Protein AF-A0A530BIJ8-F1 (afdb_monomer_lite)

pLDDT: mean 91.94, std 6.94, range [54.5, 97.19]

Secondary structure (DSSP, 8-state):
--HHHHHHHHHHHHHHHHHHHHHHHHHHHHHHHHHHHHHHTTSTT--HHHHHHHHHHHHHHHHHHHHHHHHHHHHHHHH-

Foldseek 3Di:
DPPVVVVVLVVQLVVQLVVLLVVVLVVQLVVQLVVQCVVCVPPPPDDSVVSNVVSVVCSVVVSVVCSVVSNVVSVVVSVD

Radius of gyration: 17.81 Å; chains: 1; bounding box: 39×18×54 Å

Sequence (80 aa):
MGWTLGRYFFFRYVSITFWFFLGLLALVFLIDFTELSGRTTGLPGFTYGTAFAISALRMPMIMLQTVPFVGLFSAMATLV

Structure (mmCIF, N/CA/C/O backbone):
data_AF-A0A530BIJ8-F1
#
_entry.id   AF-A0A530BIJ8-F1
#
loop_
_atom_site.group_PDB
_atom_site.id
_atom_site.type_symbol
_atom_site.label_atom_id
_atom_site.label_alt_id
_atom_site.label_comp_id
_atom_site.label_asym_id
_atom_site.label_entity_id
_atom_site.label_seq_id
_atom_site.pdbx_PDB_ins_code
_atom_site.Cartn_x
_atom_site.Cartn_y
_atom_site.Cartn_z
_atom_site.occupancy
_atom_site.B_iso_or_equiv
_atom_site.auth_seq_id
_atom_site.auth_comp_id
_atom_site.auth_asym_id
_atom_site.auth_atom_id
_atom_site.pdbx_PDB_model_num
ATOM 1 N N . MET A 1 1 ? 16.921 -7.535 -32.341 1.00 54.50 1 MET A N 1
ATOM 2 C CA . MET A 1 1 ? 17.407 -7.615 -30.940 1.00 54.50 1 MET A CA 1
ATOM 3 C C . MET A 1 1 ? 16.380 -7.126 -29.893 1.00 54.50 1 MET A C 1
ATOM 5 O O . MET A 1 1 ? 16.775 -6.803 -28.785 1.00 54.50 1 MET A O 1
ATOM 9 N N . GLY A 1 2 ? 15.065 -7.091 -30.179 1.00 68.62 2 GLY A N 1
ATOM 10 C CA . GLY A 1 2 ? 14.087 -6.421 -29.293 1.00 68.62 2 GLY A CA 1
ATOM 11 C C . GLY A 1 2 ? 13.311 -7.307 -28.307 1.00 68.62 2 GLY A C 1
ATOM 12 O O . GLY A 1 2 ? 12.849 -6.816 -27.284 1.00 68.62 2 GLY A O 1
ATOM 13 N N . TRP A 1 3 ? 13.166 -8.609 -28.576 1.00 75.88 3 TRP A N 1
ATOM 14 C CA . TRP A 1 3 ? 12.258 -9.462 -27.793 1.00 75.88 3 TRP A CA 1
ATOM 15 C C . TRP A 1 3 ? 12.839 -9.857 -26.430 1.00 75.88 3 TRP A C 1
ATOM 17 O O . TRP A 1 3 ? 12.172 -9.739 -25.404 1.00 75.88 3 TRP A O 1
ATOM 27 N N . THR A 1 4 ? 14.084 -10.330 -26.400 1.00 86.38 4 THR A N 1
ATOM 28 C CA . THR A 1 4 ? 14.736 -10.814 -25.173 1.00 86.38 4 THR A CA 1
ATOM 29 C C . THR A 1 4 ? 14.968 -9.687 -24.171 1.00 86.38 4 THR A C 1
ATOM 31 O O . THR A 1 4 ? 14.669 -9.851 -22.990 1.00 86.38 4 THR A O 1
ATOM 34 N N . LEU A 1 5 ? 15.411 -8.521 -24.650 1.00 86.00 5 LEU A N 1
ATOM 35 C CA . LEU A 1 5 ? 15.631 -7.341 -23.815 1.00 86.00 5 LEU A CA 1
ATOM 36 C C . LEU A 1 5 ? 14.308 -6.773 -23.276 1.00 86.00 5 LEU A C 1
ATOM 38 O O . LEU A 1 5 ? 14.189 -6.526 -22.078 1.00 86.00 5 LEU A O 1
ATOM 42 N N . GLY A 1 6 ? 13.287 -6.643 -24.133 1.00 86.88 6 GLY A N 1
ATOM 43 C CA . GLY A 1 6 ? 11.960 -6.184 -23.716 1.00 86.88 6 GLY A CA 1
ATOM 44 C C . GLY A 1 6 ? 11.328 -7.101 -22.667 1.00 86.88 6 GLY A C 1
ATOM 45 O O . GLY A 1 6 ? 10.764 -6.626 -21.685 1.00 86.88 6 GLY A O 1
ATOM 46 N N . ARG A 1 7 ? 11.490 -8.422 -22.813 1.00 89.69 7 ARG A N 1
ATOM 47 C CA . ARG A 1 7 ? 10.986 -9.402 -21.842 1.00 89.69 7 ARG A CA 1
ATOM 48 C C . ARG A 1 7 ? 11.710 -9.310 -20.498 1.00 89.69 7 ARG A C 1
ATOM 50 O O . ARG A 1 7 ? 11.053 -9.386 -19.466 1.00 89.69 7 ARG A O 1
ATOM 57 N N . TYR A 1 8 ? 13.026 -9.100 -20.503 1.00 92.00 8 TYR A N 1
ATOM 58 C CA . TYR A 1 8 ? 13.796 -8.886 -19.277 1.00 92.00 8 TYR A CA 1
ATOM 59 C C . TYR A 1 8 ? 13.332 -7.631 -18.522 1.00 92.00 8 TYR A C 1
ATOM 61 O O . TYR A 1 8 ? 12.976 -7.721 -17.347 1.00 92.00 8 TYR A O 1
ATOM 69 N N . PHE A 1 9 ? 13.253 -6.483 -19.206 1.00 90.94 9 PHE A N 1
ATOM 70 C CA . PHE A 1 9 ? 12.794 -5.233 -18.591 1.00 90.94 9 PHE A CA 1
ATOM 71 C C . PHE A 1 9 ? 11.346 -5.314 -18.107 1.00 90.94 9 PHE A C 1
ATOM 73 O O . PHE A 1 9 ? 11.036 -4.792 -17.041 1.00 90.94 9 PHE A O 1
ATOM 80 N 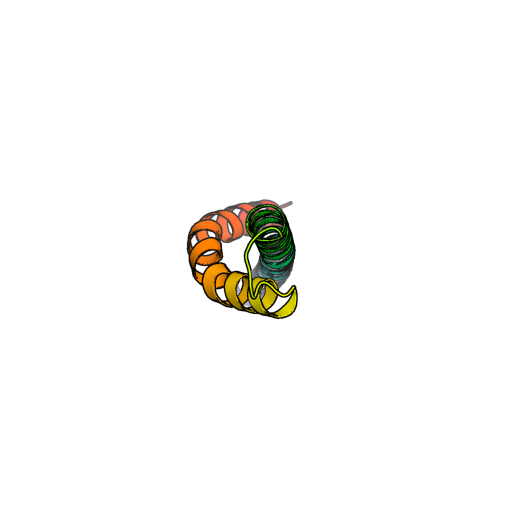N . PHE A 1 10 ? 10.475 -6.013 -18.835 1.00 92.94 10 PHE A N 1
ATOM 81 C CA . PHE A 1 10 ? 9.094 -6.224 -18.416 1.00 92.94 10 PHE A CA 1
ATOM 82 C C . PHE A 1 10 ? 8.996 -7.039 -17.122 1.00 92.94 10 PHE A C 1
ATOM 84 O O . PHE A 1 10 ? 8.323 -6.613 -16.188 1.00 92.94 10 PHE A O 1
ATOM 91 N N . PHE A 1 11 ? 9.684 -8.182 -17.022 1.00 95.12 11 PHE A N 1
ATOM 92 C CA . PHE A 1 11 ? 9.660 -8.979 -15.790 1.00 95.12 11 PHE A CA 1
ATOM 93 C C . PHE A 1 11 ? 10.295 -8.240 -14.611 1.00 95.12 11 PHE A C 1
ATOM 95 O O . PHE A 1 11 ? 9.783 -8.327 -13.495 1.00 95.12 11 PHE A O 1
ATOM 102 N N . ARG A 1 12 ? 11.362 -7.472 -14.861 1.00 94.25 12 ARG A N 1
ATOM 103 C CA . ARG A 1 12 ? 11.976 -6.604 -13.853 1.00 94.25 12 ARG A CA 1
ATOM 104 C C . ARG A 1 12 ? 10.983 -5.551 -13.356 1.00 94.25 12 ARG A C 1
ATOM 106 O O . ARG A 1 12 ? 10.784 -5.442 -12.149 1.00 94.25 12 ARG A O 1
ATOM 113 N N . TYR A 1 13 ? 10.315 -4.854 -14.274 1.00 95.38 13 TYR A N 1
ATOM 114 C CA . TYR A 1 13 ? 9.281 -3.870 -13.960 1.00 95.38 13 TYR A CA 1
ATOM 115 C C . TYR A 1 13 ? 8.148 -4.488 -13.145 1.00 95.38 13 TYR A C 1
ATOM 117 O O . TYR A 1 13 ? 7.898 -4.040 -12.034 1.00 95.38 13 TYR A O 1
ATOM 125 N N . VAL A 1 14 ? 7.535 -5.575 -13.627 1.00 96.62 14 VAL A N 1
ATOM 126 C CA . VAL A 1 14 ? 6.424 -6.249 -12.935 1.00 96.62 14 VAL A CA 1
ATOM 127 C C . VAL A 1 14 ? 6.827 -6.698 -11.532 1.00 96.62 14 VAL A C 1
ATOM 129 O O . VAL A 1 14 ? 6.064 -6.490 -10.592 1.00 96.62 14 VAL A O 1
ATOM 132 N N . SER A 1 15 ? 8.025 -7.268 -11.365 1.00 97.06 15 SER A N 1
ATOM 133 C CA . SER A 1 15 ? 8.510 -7.680 -10.047 1.00 97.06 15 SER A CA 1
ATOM 134 C C . SER A 1 15 ? 8.653 -6.488 -9.099 1.00 97.06 15 SER A C 1
ATOM 136 O O . SER A 1 15 ? 8.263 -6.588 -7.938 1.00 97.06 15 SER A O 1
ATOM 138 N N . ILE A 1 16 ? 9.193 -5.363 -9.572 1.00 96.25 16 ILE A N 1
ATOM 139 C CA . ILE A 1 16 ? 9.357 -4.149 -8.764 1.00 96.25 16 ILE A CA 1
ATOM 140 C C . ILE A 1 16 ? 7.989 -3.539 -8.435 1.00 96.25 16 ILE A C 1
ATOM 142 O O . ILE A 1 16 ? 7.706 -3.276 -7.268 1.00 96.25 16 ILE A O 1
ATOM 146 N N . THR A 1 17 ? 7.117 -3.358 -9.431 1.00 97.00 17 THR A N 1
ATOM 147 C CA . THR A 1 17 ? 5.744 -2.864 -9.255 1.00 97.00 17 THR A CA 1
ATOM 148 C C . THR A 1 17 ? 4.990 -3.709 -8.231 1.00 97.00 17 THR A C 1
ATOM 150 O O . THR A 1 17 ? 4.342 -3.150 -7.350 1.00 97.00 17 THR A O 1
ATOM 153 N N . PHE A 1 18 ? 5.108 -5.039 -8.298 1.00 97.06 18 PHE A N 1
ATOM 154 C CA . PHE A 1 18 ? 4.464 -5.951 -7.357 1.00 97.06 18 PHE A CA 1
ATOM 155 C C . PHE A 1 18 ? 4.937 -5.720 -5.918 1.00 97.06 18 PHE A C 1
ATOM 157 O O . PHE A 1 18 ? 4.105 -5.567 -5.026 1.00 97.06 18 PHE A O 1
ATOM 164 N N . TRP A 1 19 ? 6.250 -5.614 -5.686 1.00 97.19 19 TRP A N 1
ATOM 165 C CA . TRP A 1 19 ? 6.790 -5.348 -4.348 1.00 97.19 19 TRP A CA 1
ATOM 166 C C . TRP A 1 19 ? 6.389 -3.976 -3.801 1.00 97.19 19 TRP A C 1
ATOM 168 O O . TRP A 1 19 ? 6.004 -3.878 -2.637 1.00 97.19 19 TRP A O 1
ATOM 178 N N . PHE A 1 20 ? 6.415 -2.928 -4.631 1.00 95.75 20 PHE A N 1
ATOM 179 C CA . PHE A 1 20 ? 5.934 -1.602 -4.232 1.00 95.75 20 PHE A CA 1
ATOM 180 C C . PHE A 1 20 ? 4.446 -1.616 -3.888 1.00 95.75 20 PHE A C 1
ATOM 182 O O . PHE A 1 20 ? 4.037 -1.049 -2.875 1.00 95.75 20 PHE A O 1
ATOM 189 N N . PHE A 1 21 ? 3.638 -2.280 -4.714 1.00 96.31 21 PHE A N 1
ATOM 190 C CA . PHE A 1 21 ? 2.204 -2.388 -4.496 1.00 96.31 21 PHE A CA 1
ATOM 191 C C . PHE A 1 21 ? 1.893 -3.130 -3.194 1.00 96.31 21 PHE A C 1
ATOM 193 O O . PHE A 1 21 ? 1.081 -2.657 -2.406 1.00 96.31 21 PHE A O 1
ATOM 200 N N . LEU A 1 22 ? 2.574 -4.248 -2.932 1.00 96.75 22 LEU A N 1
ATOM 201 C CA . LEU A 1 22 ? 2.383 -5.057 -1.726 1.00 96.75 22 LEU A CA 1
ATOM 202 C C . LEU A 1 22 ? 2.855 -4.312 -0.465 1.00 96.75 22 LEU A C 1
ATOM 204 O O . LEU A 1 22 ? 2.165 -4.319 0.553 1.00 96.75 22 LEU A O 1
ATOM 208 N N . GLY A 1 23 ? 3.982 -3.598 -0.549 1.00 96.44 23 GLY A N 1
ATOM 209 C CA . GLY A 1 23 ? 4.481 -2.752 0.536 1.00 96.44 23 GLY A CA 1
ATOM 210 C C . GLY A 1 23 ? 3.529 -1.603 0.882 1.00 96.44 23 GLY A C 1
ATOM 211 O O . GLY A 1 23 ? 3.207 -1.400 2.053 1.00 96.44 23 GLY A O 1
ATOM 212 N N . LEU A 1 24 ? 3.019 -0.887 -0.126 1.00 96.12 24 LEU A N 1
ATOM 213 C CA . LEU A 1 24 ? 2.017 0.162 0.086 1.00 96.12 24 LEU A CA 1
ATOM 214 C C . LEU A 1 24 ? 0.692 -0.400 0.590 1.00 96.12 24 LEU A C 1
ATOM 216 O O . LEU A 1 24 ? 0.086 0.203 1.468 1.00 96.12 24 LEU A O 1
ATOM 220 N N . LEU A 1 25 ? 0.268 -1.559 0.084 1.00 96.19 25 LEU A N 1
ATOM 221 C CA . LEU A 1 25 ? -0.933 -2.246 0.545 1.00 96.19 25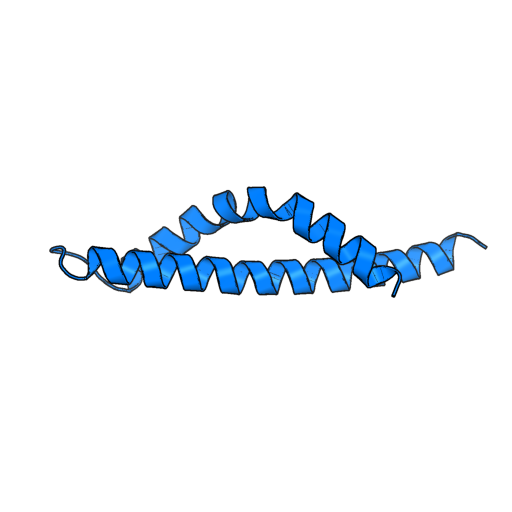 LEU A CA 1
ATOM 222 C C . LEU A 1 25 ? -0.854 -2.530 2.047 1.00 96.19 25 LEU A C 1
ATOM 224 O O . LEU A 1 25 ? -1.779 -2.195 2.785 1.00 96.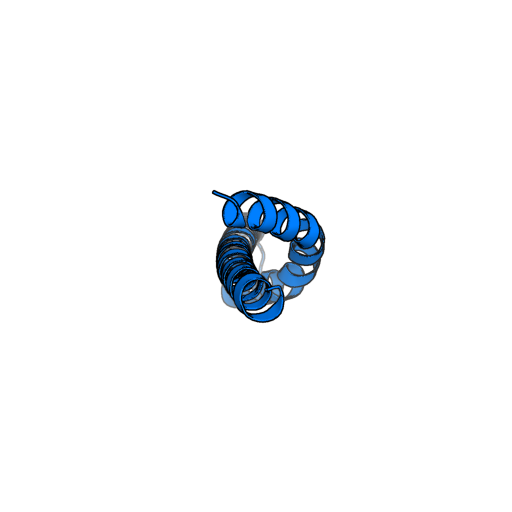19 25 LEU A O 1
ATOM 228 N N . ALA A 1 26 ? 0.275 -3.064 2.512 1.00 96.38 26 ALA A N 1
ATOM 229 C CA . ALA A 1 26 ? 0.502 -3.317 3.930 1.00 96.38 26 ALA A CA 1
ATOM 230 C C . ALA A 1 26 ? 0.533 -2.022 4.760 1.00 96.38 26 ALA A C 1
ATOM 232 O O . ALA A 1 26 ? -0.123 -1.947 5.798 1.00 96.38 26 ALA A O 1
ATOM 233 N N . LEU A 1 27 ? 1.253 -0.993 4.298 1.00 96.25 27 LEU A N 1
ATOM 234 C CA . LEU A 1 27 ? 1.359 0.293 4.998 1.00 96.25 27 LEU A CA 1
ATOM 235 C C . LEU A 1 27 ? 0.010 1.002 5.119 1.00 96.25 27 LEU A C 1
ATOM 237 O O . LEU A 1 27 ? -0.382 1.384 6.218 1.00 96.25 27 LEU A O 1
ATOM 241 N N . VAL A 1 28 ? -0.711 1.153 4.007 1.00 95.62 28 VAL A N 1
ATOM 242 C CA . VAL A 1 28 ? -2.029 1.799 3.973 1.00 95.62 28 VAL A CA 1
ATOM 243 C C . VAL A 1 28 ? -3.006 1.057 4.876 1.00 95.62 28 VAL A C 1
ATOM 245 O O . VAL A 1 28 ? -3.716 1.690 5.652 1.00 95.62 28 VAL A O 1
ATOM 248 N N . PHE A 1 29 ? -3.018 -0.276 4.811 1.00 96.19 29 PHE A N 1
ATOM 249 C CA . PHE A 1 29 ? -3.885 -1.085 5.658 1.00 96.19 29 PHE A CA 1
ATOM 250 C C . PHE A 1 29 ? -3.570 -0.901 7.148 1.00 96.19 29 PHE A C 1
ATOM 252 O O . PHE A 1 29 ? -4.479 -0.676 7.944 1.00 96.19 29 PHE A O 1
ATOM 259 N N . LEU A 1 30 ? -2.290 -0.964 7.528 1.00 96.44 30 LEU A N 1
ATOM 260 C CA . LEU A 1 30 ? -1.859 -0.808 8.917 1.00 96.44 30 LEU A CA 1
ATOM 261 C C . LEU A 1 30 ? -2.210 0.581 9.465 1.00 96.44 30 LEU A C 1
ATOM 263 O O . LEU A 1 30 ? -2.721 0.693 10.580 1.00 96.44 30 LEU A O 1
ATOM 267 N N . ILE A 1 31 ? -1.947 1.630 8.684 1.00 96.00 31 ILE A N 1
ATOM 268 C CA . ILE A 1 31 ? -2.255 3.013 9.059 1.00 96.00 31 ILE A CA 1
ATOM 269 C C . ILE A 1 31 ? -3.767 3.186 9.233 1.00 96.00 31 ILE A C 1
ATOM 271 O O . ILE A 1 31 ? -4.202 3.623 10.295 1.00 96.00 31 ILE A O 1
ATOM 275 N N . ASP A 1 32 ? -4.579 2.781 8.253 1.00 95.06 32 ASP A N 1
ATOM 276 C CA . ASP A 1 32 ? -6.035 2.955 8.339 1.00 95.06 32 ASP A CA 1
ATOM 277 C C . ASP A 1 32 ? -6.641 2.142 9.494 1.00 95.06 32 ASP A C 1
ATOM 279 O O . ASP A 1 32 ? -7.485 2.652 10.228 1.00 95.06 32 ASP A O 1
ATOM 283 N N . PHE A 1 33 ? -6.168 0.911 9.721 1.00 95.50 33 PHE A N 1
ATOM 284 C CA . PHE A 1 33 ? -6.631 0.072 10.827 1.00 95.50 33 PHE A CA 1
ATOM 285 C C . PHE A 1 33 ? -6.291 0.663 12.198 1.00 95.50 33 PHE A C 1
ATOM 287 O O . PHE A 1 33 ?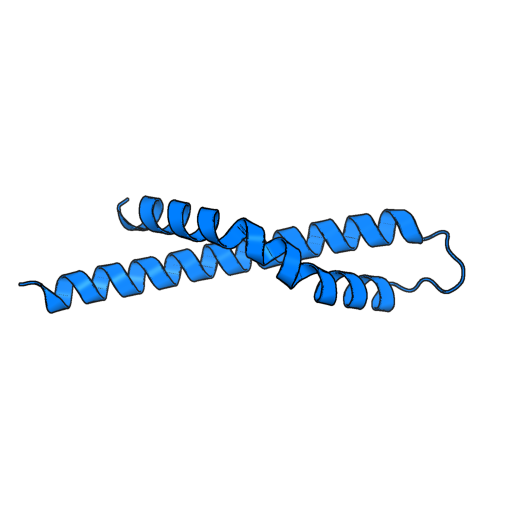 -7.135 0.667 13.101 1.00 95.50 33 PHE A O 1
ATOM 294 N N . THR A 1 34 ? -5.061 1.153 12.373 1.00 95.06 34 THR A N 1
ATOM 295 C CA . THR A 1 34 ? -4.627 1.766 13.638 1.00 95.06 34 THR A CA 1
ATOM 296 C C . THR A 1 34 ? -5.347 3.087 13.897 1.00 95.06 34 THR A C 1
ATOM 298 O O . THR A 1 34 ? -5.769 3.334 15.026 1.00 95.06 34 THR A O 1
ATOM 301 N N . GLU A 1 35 ? -5.575 3.893 12.860 1.00 94.25 35 GLU A N 1
ATOM 302 C CA . GLU A 1 35 ? -6.326 5.146 12.942 1.00 94.25 35 GLU A CA 1
ATOM 303 C C . GLU A 1 35 ? -7.806 4.908 13.270 1.00 94.25 35 GLU A C 1
ATOM 305 O O . GLU A 1 35 ? -8.349 5.559 14.168 1.00 94.25 35 GLU A O 1
ATOM 310 N N . LEU A 1 36 ? -8.453 3.947 12.599 1.00 93.44 36 LEU A N 1
ATOM 311 C CA . LEU A 1 36 ? -9.830 3.556 12.904 1.00 93.44 36 LEU A CA 1
ATOM 312 C C . LEU A 1 36 ? -9.940 3.047 14.335 1.00 93.44 36 LEU A C 1
ATOM 314 O O . LEU A 1 36 ? -10.723 3.592 15.107 1.00 93.44 36 LEU A O 1
ATOM 318 N N . SER A 1 37 ? -9.107 2.078 14.713 1.00 91.81 37 SER A N 1
ATOM 319 C CA . SER A 1 37 ? -9.119 1.505 16.060 1.00 91.81 37 SER A CA 1
ATOM 320 C C . SER A 1 37 ? -8.890 2.573 17.130 1.00 91.81 37 SER A C 1
ATOM 322 O O . SER A 1 37 ? -9.630 2.630 18.109 1.00 91.81 37 SER A O 1
ATOM 324 N N . GLY A 1 38 ? -7.929 3.477 16.924 1.00 91.56 38 GLY A N 1
ATOM 325 C CA . GLY A 1 38 ? -7.659 4.575 17.852 1.00 91.56 38 GLY A CA 1
ATOM 326 C C . GLY A 1 38 ? -8.857 5.506 18.055 1.00 91.56 38 GLY A C 1
ATOM 327 O O . GLY A 1 38 ? -9.090 5.963 19.170 1.00 91.56 38 GLY A O 1
ATOM 328 N N . ARG A 1 39 ? -9.658 5.745 17.010 1.00 89.38 39 ARG A N 1
ATOM 329 C CA . ARG A 1 39 ? -10.834 6.631 17.063 1.00 89.38 39 ARG A CA 1
ATOM 330 C C . ARG A 1 39 ? -12.090 5.970 17.619 1.00 89.38 39 ARG A C 1
ATOM 332 O O . ARG A 1 39 ? -12.940 6.666 18.167 1.00 89.38 39 ARG A O 1
ATOM 339 N N . THR A 1 40 ? -12.238 4.657 17.460 1.00 87.12 40 THR A N 1
ATOM 340 C CA . THR A 1 40 ? -13.494 3.949 17.759 1.00 87.12 40 THR A CA 1
ATOM 341 C C . THR A 1 40 ? -13.435 3.053 18.991 1.00 87.12 40 THR A C 1
ATOM 343 O O . THR A 1 40 ? -14.462 2.495 19.368 1.00 87.12 40 THR A O 1
ATOM 346 N N . THR A 1 41 ? -12.285 2.949 19.664 1.00 80.06 41 THR A N 1
ATOM 347 C CA . THR A 1 41 ? -12.115 2.172 20.911 1.00 80.06 41 THR A CA 1
ATOM 348 C C . THR A 1 41 ? -13.099 2.538 22.027 1.00 80.06 41 THR A C 1
ATOM 350 O O . THR A 1 41 ? -13.394 1.689 22.863 1.00 80.06 41 THR A O 1
ATOM 353 N N . GLY A 1 42 ? -13.638 3.761 22.041 1.00 79.00 42 GLY A N 1
ATOM 354 C CA . GLY A 1 42 ? -14.627 4.213 23.028 1.00 79.00 42 GLY A CA 1
ATOM 355 C C . GLY A 1 42 ? -16.097 3.988 22.649 1.00 79.00 42 GLY A C 1
ATOM 356 O O . GLY A 1 42 ? -16.976 4.349 23.430 1.00 79.00 42 GLY A O 1
ATOM 357 N N . LEU A 1 43 ? -16.393 3.444 21.463 1.00 85.56 43 LEU A N 1
ATOM 358 C CA . LEU A 1 43 ? -17.770 3.288 20.990 1.00 85.56 43 LEU A CA 1
ATOM 359 C C . LEU A 1 43 ? -18.388 1.955 21.450 1.00 85.56 43 LEU A C 1
ATOM 361 O O . LEU A 1 43 ? -17.746 0.904 21.345 1.00 85.56 43 LEU A O 1
ATOM 365 N N . PRO A 1 44 ? -19.655 1.955 21.908 1.00 79.50 44 PRO A N 1
ATOM 366 C CA . PRO A 1 44 ? -20.351 0.725 22.265 1.00 79.50 44 PRO A CA 1
ATOM 367 C C . PRO A 1 44 ? -20.522 -0.174 21.031 1.00 79.50 44 PRO A C 1
ATOM 369 O O . PRO A 1 44 ? -20.975 0.275 19.981 1.00 79.50 44 PRO A O 1
ATOM 372 N N . GLY A 1 45 ? -20.151 -1.452 21.158 1.00 79.69 45 GLY A N 1
ATOM 373 C CA . GLY A 1 45 ? -20.209 -2.433 20.063 1.00 79.69 45 GLY A CA 1
ATOM 374 C C . GLY A 1 45 ? -18.968 -2.477 19.162 1.00 79.69 45 GLY A C 1
ATOM 375 O O . GLY A 1 45 ? -18.952 -3.226 18.184 1.00 79.69 45 GLY A O 1
ATOM 376 N N . PHE A 1 46 ? -17.918 -1.712 19.476 1.00 86.31 46 PHE A N 1
ATOM 377 C CA . PHE A 1 46 ? -16.652 -1.788 18.756 1.00 86.31 46 PHE A CA 1
ATOM 378 C C . PHE A 1 46 ? -15.897 -3.093 19.051 1.00 86.31 46 PHE A C 1
ATOM 380 O O . PHE A 1 46 ? -15.761 -3.507 20.201 1.00 86.31 46 PHE A O 1
ATOM 387 N N . THR A 1 47 ? -15.353 -3.725 18.007 1.00 87.88 47 THR A N 1
ATOM 388 C CA . THR A 1 47 ? -14.418 -4.849 18.133 1.00 87.88 47 THR A CA 1
ATOM 389 C C . THR A 1 47 ? -13.265 -4.666 17.149 1.00 87.88 47 THR A C 1
ATOM 391 O O . THR A 1 47 ? -13.430 -4.080 16.080 1.00 87.88 47 THR A O 1
ATOM 394 N N . TYR A 1 48 ? -12.092 -5.219 17.452 1.00 88.31 48 TYR A N 1
ATOM 395 C CA . TYR A 1 48 ? -10.964 -5.175 16.513 1.00 88.31 48 TYR A CA 1
ATOM 396 C C . TYR A 1 48 ? -11.280 -5.867 15.175 1.00 88.31 48 TYR A C 1
ATOM 398 O O . TYR A 1 48 ? -10.776 -5.457 14.132 1.00 88.31 48 TYR A O 1
ATOM 406 N N . GLY A 1 49 ? -12.165 -6.870 15.182 1.00 91.56 49 GLY A N 1
ATOM 407 C CA . GLY A 1 49 ? -12.624 -7.538 13.963 1.00 91.56 49 GLY A CA 1
ATOM 408 C C . GLY A 1 49 ? -13.450 -6.626 13.051 1.00 91.56 49 GLY A C 1
ATOM 409 O O . GLY A 1 49 ? -13.282 -6.669 11.832 1.00 91.56 49 GLY A O 1
ATOM 410 N N . THR A 1 50 ? -14.296 -5.755 13.615 1.00 90.19 50 THR A N 1
ATOM 411 C CA . THR A 1 50 ? -15.068 -4.798 12.808 1.00 90.19 50 THR A CA 1
ATOM 412 C C . THR A 1 50 ? -14.173 -3.711 12.219 1.00 90.19 50 THR A C 1
ATOM 414 O O . THR A 1 50 ? -14.317 -3.409 11.037 1.00 90.19 50 THR A O 1
ATOM 417 N N . ALA A 1 51 ? -13.193 -3.193 12.972 1.00 92.62 51 ALA A N 1
ATOM 418 C CA . ALA A 1 51 ? -12.178 -2.284 12.421 1.00 92.62 51 ALA A CA 1
ATOM 419 C C . ALA A 1 51 ? -11.402 -2.919 11.262 1.00 92.62 51 ALA A C 1
ATOM 421 O O . ALA A 1 51 ? -11.253 -2.297 10.214 1.00 92.62 51 ALA A O 1
ATOM 422 N N . PHE A 1 52 ? -10.960 -4.169 11.424 1.00 94.69 52 PHE A N 1
ATOM 423 C CA . PHE A 1 52 ? -10.234 -4.896 10.385 1.00 94.69 52 PHE A CA 1
ATOM 424 C C . PHE A 1 52 ? -11.057 -5.005 9.094 1.00 94.69 52 PHE A C 1
ATOM 426 O O . PHE A 1 52 ? -10.5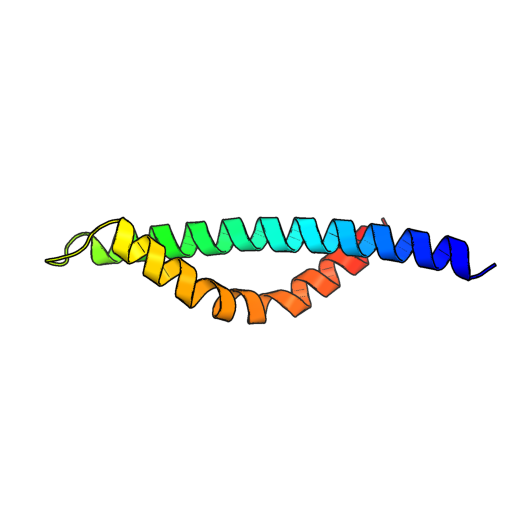62 -4.685 8.014 1.00 94.69 52 PHE A O 1
ATOM 433 N N . ALA A 1 53 ? -12.326 -5.412 9.205 1.00 95.12 53 ALA A N 1
ATOM 434 C CA . ALA A 1 53 ? -13.220 -5.546 8.057 1.00 95.12 53 ALA A CA 1
ATOM 435 C C . ALA A 1 53 ? -13.479 -4.199 7.363 1.00 95.12 53 ALA A C 1
ATOM 437 O O . ALA A 1 53 ? -13.431 -4.116 6.136 1.00 95.12 53 ALA A O 1
ATOM 438 N N . ILE A 1 54 ? -13.709 -3.134 8.137 1.00 94.25 54 ILE A N 1
ATOM 439 C CA . ILE A 1 54 ? -13.928 -1.789 7.595 1.00 94.25 54 ILE A CA 1
ATOM 440 C C . ILE A 1 54 ? -12.677 -1.301 6.856 1.00 94.25 54 ILE A C 1
ATOM 442 O O . ILE A 1 54 ? -12.792 -0.848 5.716 1.00 94.25 54 ILE A O 1
ATOM 446 N N . SER A 1 55 ? -11.490 -1.430 7.457 1.00 95.19 55 SER A N 1
ATOM 447 C CA . SER A 1 55 ? -10.236 -1.061 6.796 1.00 95.19 55 SER A CA 1
ATOM 448 C C . SER A 1 55 ? -10.024 -1.854 5.517 1.00 95.19 55 SER A C 1
ATOM 450 O O . SER A 1 55 ? -9.764 -1.257 4.477 1.00 95.19 55 SER A O 1
ATOM 452 N N . ALA A 1 56 ? -10.227 -3.173 5.541 1.00 94.81 56 ALA A N 1
ATOM 453 C CA . ALA A 1 56 ? -10.068 -4.022 4.362 1.00 94.81 56 ALA A CA 1
ATOM 454 C C . ALA A 1 56 ? -10.991 -3.609 3.201 1.00 94.81 56 ALA A C 1
ATOM 456 O O . ALA A 1 56 ? -10.573 -3.647 2.047 1.00 94.81 56 ALA A O 1
ATOM 457 N N . LEU A 1 57 ? -12.222 -3.171 3.487 1.00 96.12 57 LEU A N 1
ATOM 458 C CA . LEU A 1 57 ? -13.174 -2.715 2.467 1.00 96.12 57 LEU A CA 1
ATOM 459 C C . LEU A 1 57 ? -12.855 -1.322 1.908 1.00 96.12 57 LEU A C 1
ATOM 461 O O . LEU A 1 57 ? -13.142 -1.047 0.744 1.00 96.12 57 LEU A O 1
ATOM 465 N N . ARG A 1 58 ? -12.274 -0.429 2.716 1.00 93.94 58 ARG A N 1
ATOM 466 C CA . ARG A 1 58 ? -11.899 0.939 2.300 1.00 93.94 58 ARG A CA 1
ATOM 467 C C . ARG A 1 58 ? -10.571 0.973 1.550 1.00 93.94 58 ARG A C 1
ATOM 469 O O . ARG A 1 58 ? -10.348 1.830 0.694 1.00 93.94 58 ARG A O 1
ATOM 476 N N . MET A 1 59 ? -9.711 0.014 1.859 1.00 94.94 59 MET A N 1
ATOM 477 C CA . MET A 1 59 ? -8.353 -0.102 1.358 1.00 94.94 59 MET A CA 1
ATOM 478 C C . MET A 1 59 ? -8.233 -0.077 -0.185 1.00 94.94 59 MET A C 1
ATOM 480 O O . MET A 1 59 ? -7.395 0.683 -0.676 1.00 94.94 59 MET A O 1
ATOM 484 N N . PRO A 1 60 ? -9.091 -0.750 -0.986 1.00 94.12 60 PRO A N 1
ATOM 485 C CA . PRO A 1 60 ? -9.046 -0.675 -2.450 1.00 94.12 60 PRO A CA 1
ATOM 486 C C . PRO A 1 60 ? -9.206 0.744 -3.005 1.00 94.12 60 PRO A C 1
ATOM 488 O O . PRO A 1 60 ? -8.498 1.128 -3.934 1.00 94.12 60 PRO A O 1
ATOM 491 N N . MET A 1 61 ? -10.106 1.542 -2.423 1.00 96.19 61 MET A N 1
ATOM 492 C CA . MET A 1 61 ? -10.362 2.910 -2.883 1.00 96.19 61 MET A CA 1
ATOM 493 C C . MET A 1 61 ? -9.174 3.837 -2.598 1.00 96.19 61 MET A C 1
ATOM 495 O O . MET A 1 61 ? -8.865 4.727 -3.393 1.00 96.19 61 MET A O 1
ATOM 499 N N . ILE A 1 62 ? -8.486 3.620 -1.474 1.00 94.31 62 ILE A N 1
ATOM 500 C CA . ILE A 1 62 ? -7.264 4.356 -1.130 1.00 94.31 62 ILE A CA 1
ATOM 501 C C . ILE A 1 62 ? -6.129 3.938 -2.074 1.00 94.31 62 ILE A C 1
ATOM 503 O O . ILE A 1 62 ? -5.443 4.791 -2.632 1.00 94.31 62 ILE A O 1
ATOM 507 N N . MET A 1 63 ? -5.976 2.635 -2.330 1.00 96.06 63 MET A N 1
ATOM 508 C CA . MET A 1 63 ? -4.947 2.115 -3.236 1.00 96.06 63 MET A CA 1
ATOM 509 C C . MET A 1 63 ? -5.108 2.585 -4.676 1.00 96.06 63 MET A C 1
ATOM 511 O O . MET A 1 63 ? -4.111 2.820 -5.349 1.00 96.06 63 MET A O 1
ATOM 515 N N . LEU A 1 64 ? -6.336 2.758 -5.166 1.00 96.19 64 LEU A N 1
ATOM 516 C CA . LEU A 1 64 ? -6.567 3.187 -6.547 1.00 96.19 64 LEU A CA 1
ATOM 517 C C . LEU A 1 64 ? -5.924 4.554 -6.847 1.00 96.19 64 LEU A C 1
ATOM 519 O O . LEU A 1 64 ? -5.449 4.791 -7.955 1.00 96.19 64 LEU A O 1
ATOM 523 N N . GLN A 1 65 ? -5.833 5.418 -5.834 1.00 95.00 65 GLN A N 1
ATOM 524 C CA . GLN A 1 65 ? -5.187 6.729 -5.924 1.00 95.00 65 GLN A CA 1
ATOM 525 C C . GLN A 1 65 ? -3.652 6.638 -5.896 1.00 95.00 65 GLN A C 1
ATOM 527 O O . GLN A 1 65 ? -2.976 7.550 -6.369 1.00 95.00 65 GLN A O 1
ATOM 532 N N . THR A 1 66 ? -3.084 5.543 -5.377 1.00 94.62 66 THR A N 1
ATOM 533 C CA . THR A 1 66 ? -1.628 5.347 -5.287 1.00 94.62 66 THR A CA 1
ATOM 534 C C . THR A 1 66 ? -1.039 4.633 -6.507 1.00 94.62 66 THR A C 1
ATOM 536 O O . THR A 1 66 ? 0.157 4.773 -6.770 1.00 94.62 66 THR A O 1
ATOM 539 N N . VAL A 1 67 ? -1.864 3.945 -7.310 1.00 94.81 67 VAL A N 1
ATOM 540 C CA . VAL A 1 67 ? -1.464 3.254 -8.555 1.00 94.81 67 VAL A CA 1
ATOM 541 C C . VAL A 1 67 ? -0.567 4.087 -9.488 1.00 94.81 67 VAL A C 1
ATOM 543 O O . VAL A 1 67 ? 0.470 3.557 -9.899 1.00 94.81 67 VAL A O 1
ATOM 546 N N . PRO A 1 68 ? -0.873 5.359 -9.832 1.00 95.56 68 PRO A N 1
ATOM 547 C CA . PRO A 1 68 ? -0.001 6.131 -10.721 1.00 95.56 68 PRO A CA 1
ATOM 548 C C . PRO A 1 68 ? 1.413 6.315 -10.149 1.00 95.56 68 PRO A C 1
ATOM 550 O O . PRO A 1 68 ? 2.390 6.218 -10.890 1.00 95.56 68 PRO A O 1
ATOM 553 N N . PHE A 1 69 ? 1.550 6.497 -8.832 1.00 95.50 69 PHE A N 1
ATOM 554 C CA . PHE A 1 69 ? 2.855 6.636 -8.177 1.00 95.50 69 PHE A CA 1
ATOM 555 C C . PHE A 1 69 ? 3.634 5.323 -8.155 1.00 95.50 69 PHE A C 1
ATOM 557 O O . PHE A 1 69 ? 4.839 5.321 -8.396 1.00 95.50 69 PHE A O 1
ATOM 564 N N . VAL A 1 70 ? 2.949 4.195 -7.941 1.00 96.38 70 VAL A N 1
ATOM 565 C CA . VAL A 1 70 ? 3.565 2.863 -8.035 1.00 96.38 70 VAL A CA 1
ATOM 566 C C . VAL A 1 70 ? 4.148 2.635 -9.429 1.00 96.38 70 VAL A C 1
ATOM 568 O O . VAL A 1 70 ? 5.280 2.165 -9.550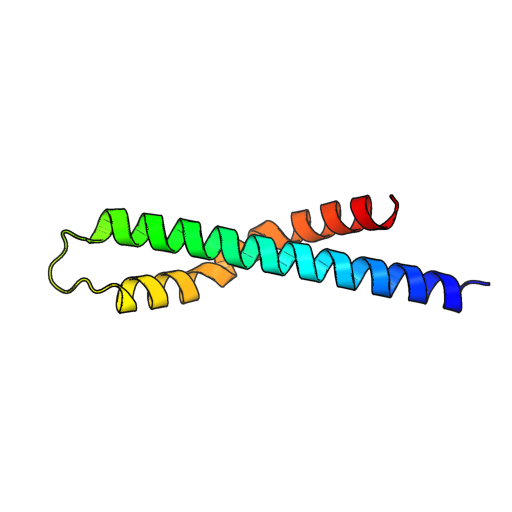 1.00 96.38 70 VAL A O 1
ATOM 571 N N . GLY A 1 71 ? 3.417 3.012 -10.482 1.00 94.88 71 GLY A N 1
ATOM 572 C CA . GLY A 1 71 ? 3.906 2.947 -11.862 1.00 94.88 71 GLY A CA 1
ATOM 573 C C . GLY A 1 71 ? 5.151 3.809 -12.088 1.00 94.88 71 GLY A C 1
ATOM 574 O O . GLY A 1 71 ? 6.159 3.318 -12.593 1.00 94.88 71 GLY A O 1
ATOM 575 N N . LEU A 1 72 ? 5.123 5.071 -11.648 1.00 96.19 72 LEU A N 1
ATOM 576 C CA . LEU A 1 72 ? 6.259 5.990 -11.788 1.00 96.19 72 LEU A CA 1
ATOM 577 C C . LEU A 1 72 ? 7.508 5.494 -11.043 1.00 96.19 72 LEU A C 1
ATOM 579 O O . LEU A 1 72 ? 8.585 5.417 -11.634 1.00 96.19 72 LEU A O 1
ATOM 583 N N . PHE A 1 73 ? 7.376 5.099 -9.774 1.00 95.50 73 PHE A N 1
ATOM 584 C CA . PHE A 1 73 ? 8.512 4.622 -8.979 1.00 95.50 73 PHE A CA 1
ATOM 585 C C . PHE A 1 73 ? 9.074 3.302 -9.492 1.00 95.50 73 PHE A C 1
ATOM 587 O O . PHE A 1 73 ? 10.292 3.143 -9.561 1.00 95.50 73 PHE A O 1
ATOM 594 N N . SER A 1 74 ? 8.212 2.373 -9.909 1.00 95.19 74 SER A N 1
ATOM 595 C CA . SER A 1 74 ? 8.679 1.118 -10.497 1.00 95.19 74 SER A CA 1
ATOM 596 C C . SER A 1 74 ? 9.394 1.333 -11.831 1.00 95.19 74 SER A C 1
ATOM 598 O O . SER A 1 74 ? 10.418 0.692 -12.065 1.00 95.19 74 SER A O 1
ATOM 600 N N . ALA A 1 75 ? 8.948 2.278 -12.665 1.00 94.62 75 ALA A N 1
ATOM 601 C CA . ALA A 1 75 ? 9.645 2.637 -13.899 1.00 94.62 75 ALA A CA 1
ATOM 602 C C . ALA A 1 75 ? 11.040 3.221 -13.619 1.00 94.62 75 ALA A C 1
ATOM 604 O O . ALA A 1 75 ? 12.018 2.773 -14.216 1.00 94.62 75 ALA A O 1
ATOM 605 N N . MET A 1 76 ? 11.151 4.157 -12.668 1.00 95.88 76 MET A N 1
ATOM 606 C CA . MET A 1 76 ? 12.438 4.740 -12.265 1.00 95.88 76 MET A CA 1
ATOM 607 C C . MET A 1 76 ? 13.390 3.673 -11.708 1.00 95.88 76 MET A C 1
ATOM 609 O O . MET A 1 76 ? 14.536 3.585 -12.138 1.00 95.88 76 MET A O 1
ATOM 613 N N . ALA A 1 77 ? 12.906 2.813 -10.808 1.00 92.81 77 ALA A N 1
ATOM 614 C CA . ALA A 1 77 ? 13.708 1.764 -10.179 1.00 92.81 77 ALA A CA 1
ATOM 615 C C . ALA A 1 77 ? 14.108 0.628 -11.139 1.00 92.81 77 ALA A C 1
ATOM 617 O O . ALA A 1 77 ? 15.109 -0.044 -10.914 1.00 92.81 77 ALA A O 1
ATOM 618 N N . THR A 1 78 ? 13.355 0.402 -12.218 1.00 92.69 78 THR A N 1
ATOM 619 C CA . THR A 1 78 ? 13.684 -0.621 -13.227 1.00 92.69 78 THR A CA 1
ATOM 620 C C . THR A 1 78 ? 14.931 -0.267 -14.043 1.00 92.69 78 THR A C 1
ATOM 622 O O . THR A 1 78 ? 15.571 -1.167 -14.593 1.00 92.69 78 THR A O 1
ATOM 625 N N . LEU A 1 79 ? 15.269 1.021 -14.148 1.00 88.50 79 LEU A N 1
ATOM 626 C CA . LEU A 1 79 ? 16.383 1.527 -14.959 1.00 88.50 79 LEU A CA 1
ATOM 627 C C . LEU A 1 79 ? 17.690 1.706 -14.177 1.00 88.50 79 LEU A C 1
ATOM 629 O O . LEU A 1 79 ? 18.742 1.825 -14.802 1.00 88.50 79 LEU A O 1
ATOM 633 N N . VAL A 1 80 ? 17.614 1.724 -12.844 1.00 82.88 80 VAL A N 1
ATOM 634 C CA . VAL A 1 80 ? 18.774 1.707 -11.933 1.00 82.88 80 VAL A CA 1
ATOM 635 C C . VAL A 1 80 ? 19.352 0.298 -11.863 1.00 82.88 80 VAL A C 1
ATOM 637 O O . VAL A 1 80 ? 20.579 0.152 -11.727 1.00 82.88 80 VAL A O 1
#